Protein AF-A0A1Y3BI69-F1 (afdb_monomer)

InterPro domains:
  IPR039779 RFX-like DNA-binding protein [PTHR12619] (2-116)
  IPR057321 RFX1-4/6/8-like, BCD domain [PF25340] (2-116)

pLDDT: mean 74.81, std 14.53, range [42.44, 93.94]

Radius of gyration: 16.86 Å; Cα contacts (8 Å, |Δi|>4): 48; chains: 1; bounding box: 38×38×43 Å

Solvent-accessible surface area (backbone atoms only — not comparable to full-atom values): 6659 Å² total; per-residue (Å²): 112,74,67,60,56,51,49,53,48,50,53,51,50,51,50,51,50,59,46,51,50,49,53,51,52,51,52,59,43,47,70,31,66,71,55,41,54,48,50,52,59,54,57,73,68,56,62,60,67,61,51,35,54,51,40,30,72,75,69,65,43,62,64,65,55,52,54,50,50,53,54,50,48,55,55,44,65,67,42,97,58,36,55,83,44,44,69,60,52,53,51,51,51,47,56,66,73,28,78,87,49,78,51,68,61,59,50,52,52,55,56,56,56,66,68,74,111

Structure (mmCIF, N/CA/C/O backbone):
data_AF-A0A1Y3BI69-F1
#
_entry.id   AF-A0A1Y3BI69-F1
#
loop_
_atom_site.group_PDB
_atom_site.id
_atom_site.type_symbol
_atom_site.label_atom_id
_atom_site.label_alt_id
_atom_site.label_comp_id
_atom_site.label_asym_id
_atom_site.label_entity_id
_atom_site.label_seq_id
_atom_site.pdbx_PDB_ins_code
_atom_site.Cartn_x
_atom_site.Cartn_y
_atom_site.Cartn_z
_atom_site.occupancy
_atom_site.B_iso_or_equiv
_atom_site.auth_seq_id
_atom_site.auth_comp_id
_atom_site.auth_asym_id
_atom_site.auth_atom_id
_atom_site.pdbx_PDB_model_num
ATOM 1 N N . MET A 1 1 ? 29.389 -0.143 -28.004 1.00 49.75 1 MET A N 1
ATOM 2 C CA . MET A 1 1 ? 28.128 -0.927 -28.059 1.00 49.75 1 MET A CA 1
ATOM 3 C C . MET A 1 1 ? 28.068 -2.084 -27.057 1.00 49.75 1 MET A C 1
ATOM 5 O O . MET A 1 1 ? 27.093 -2.136 -26.324 1.00 49.75 1 MET A O 1
ATOM 9 N N . LYS A 1 2 ? 29.074 -2.971 -26.948 1.00 50.16 2 LYS A N 1
ATOM 10 C CA . LYS A 1 2 ? 29.038 -4.123 -26.010 1.00 50.16 2 LYS A CA 1
ATOM 11 C C . LYS A 1 2 ? 28.906 -3.736 -24.523 1.00 50.16 2 LYS A C 1
ATOM 13 O O . LYS A 1 2 ? 28.178 -4.386 -23.787 1.00 50.16 2 LYS A O 1
ATOM 18 N N . THR A 1 3 ? 29.538 -2.643 -24.097 1.00 61.38 3 THR A N 1
ATOM 19 C CA . THR A 1 3 ? 29.498 -2.153 -22.705 1.00 61.38 3 THR A CA 1
ATOM 20 C C . THR A 1 3 ? 28.13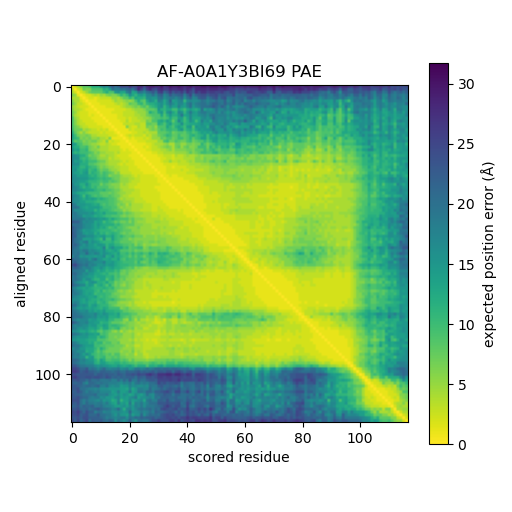9 -1.586 -22.294 1.00 61.38 3 THR A C 1
ATOM 22 O O . THR A 1 3 ? 27.721 -1.791 -21.162 1.00 61.38 3 THR A O 1
ATOM 25 N N . SER A 1 4 ? 27.420 -0.941 -23.220 1.00 59.19 4 SER A N 1
ATOM 26 C CA . SER A 1 4 ? 26.077 -0.404 -22.961 1.00 59.19 4 SER A CA 1
ATOM 27 C C . SER A 1 4 ? 25.032 -1.508 -22.805 1.00 59.19 4 SER A C 1
ATOM 29 O O . SER A 1 4 ? 24.139 -1.395 -21.979 1.00 59.19 4 SER A O 1
ATOM 31 N N . ALA A 1 5 ? 25.142 -2.594 -23.575 1.00 55.75 5 ALA A N 1
ATOM 32 C CA . ALA A 1 5 ? 24.242 -3.737 -23.433 1.00 55.75 5 ALA A CA 1
ATOM 33 C C . ALA A 1 5 ? 24.458 -4.463 -22.093 1.00 55.75 5 ALA A C 1
ATOM 35 O O . ALA A 1 5 ? 23.496 -4.824 -21.419 1.00 55.75 5 ALA A O 1
ATOM 36 N N . VAL A 1 6 ? 25.720 -4.622 -21.674 1.00 65.00 6 VAL A N 1
ATOM 37 C CA . VAL A 1 6 ? 26.078 -5.233 -20.382 1.00 65.00 6 VAL A CA 1
ATOM 38 C C . VAL A 1 6 ? 25.647 -4.356 -19.205 1.00 65.00 6 VAL A C 1
ATOM 40 O O . VAL A 1 6 ? 25.132 -4.883 -18.220 1.00 65.00 6 VAL A O 1
ATOM 43 N N . SER A 1 7 ? 25.794 -3.029 -19.296 1.00 62.25 7 SER A N 1
ATOM 44 C CA . SER A 1 7 ? 25.309 -2.130 -18.245 1.00 62.25 7 SER A CA 1
ATOM 45 C C . SER A 1 7 ? 23.784 -2.158 -18.152 1.00 62.25 7 SER A C 1
ATOM 47 O O . SER A 1 7 ? 23.256 -2.342 -17.057 1.00 62.25 7 SER A O 1
ATOM 49 N N . SER A 1 8 ? 23.065 -2.081 -19.277 1.00 64.38 8 SER A N 1
ATOM 50 C CA . SER A 1 8 ? 21.603 -2.204 -19.301 1.00 64.38 8 SER A CA 1
ATOM 51 C C . SER A 1 8 ? 21.120 -3.539 -18.727 1.00 64.38 8 SER A C 1
ATOM 53 O O . SER A 1 8 ? 20.171 -3.552 -17.945 1.00 64.38 8 SER A O 1
ATOM 55 N N . LEU A 1 9 ? 21.791 -4.651 -19.044 1.00 58.56 9 LEU A N 1
ATOM 56 C CA . LEU A 1 9 ? 21.476 -5.966 -18.481 1.00 58.56 9 LEU A CA 1
ATOM 57 C C . LEU A 1 9 ? 21.748 -6.028 -16.970 1.00 58.56 9 LEU A C 1
ATOM 59 O O . LEU A 1 9 ? 20.911 -6.517 -16.222 1.00 58.56 9 LEU A O 1
ATOM 63 N N . SER A 1 10 ? 22.877 -5.494 -16.501 1.00 65.81 10 SER A N 1
ATOM 64 C CA . SER A 1 10 ? 23.214 -5.432 -15.071 1.00 65.81 10 SER A CA 1
ATOM 65 C C . SER A 1 10 ? 22.212 -4.586 -14.280 1.00 65.81 10 SER A C 1
ATOM 67 O O . SER A 1 10 ? 21.751 -4.996 -13.214 1.00 65.81 10 SER A O 1
ATOM 69 N N . HIS A 1 11 ? 21.800 -3.440 -14.830 1.00 67.88 11 HIS A N 1
ATOM 70 C CA . HIS A 1 11 ? 20.739 -2.619 -14.251 1.00 67.88 11 HIS A CA 1
ATOM 71 C C . HIS A 1 11 ? 19.409 -3.367 -14.196 1.00 67.88 11 HIS A C 1
ATOM 73 O O . HIS A 1 11 ? 18.723 -3.309 -13.177 1.00 67.88 11 HIS A O 1
ATOM 79 N N . MET A 1 12 ? 19.063 -4.095 -15.258 1.00 60.78 12 MET A N 1
ATOM 80 C CA . MET A 1 12 ? 17.852 -4.907 -15.309 1.00 60.78 12 MET A CA 1
ATOM 81 C C . MET A 1 12 ? 17.878 -6.020 -14.257 1.00 60.78 12 MET A C 1
ATOM 83 O O . MET A 1 12 ? 16.927 -6.147 -13.493 1.00 60.78 12 MET A O 1
ATOM 87 N N . LEU A 1 13 ? 18.977 -6.772 -14.159 1.00 64.19 13 LEU A N 1
ATOM 88 C CA . LEU A 1 13 ? 19.155 -7.841 -13.174 1.00 64.19 13 LEU A CA 1
ATOM 89 C C . LEU A 1 13 ? 19.119 -7.304 -11.745 1.00 64.19 13 LEU A C 1
ATOM 91 O O . LEU A 1 13 ? 18.376 -7.827 -10.925 1.00 64.19 13 LEU A O 1
ATOM 95 N N . ARG A 1 14 ? 19.849 -6.221 -11.450 1.00 72.19 14 ARG A N 1
ATOM 96 C CA . ARG A 1 14 ? 19.828 -5.589 -10.124 1.00 72.19 14 ARG A CA 1
ATOM 97 C C . ARG A 1 14 ? 18.428 -5.122 -9.761 1.00 72.19 14 ARG A C 1
ATOM 99 O O . ARG A 1 14 ? 17.986 -5.354 -8.640 1.00 72.19 14 ARG A O 1
ATOM 106 N N . ARG A 1 15 ? 17.727 -4.512 -10.721 1.00 69.62 15 ARG A N 1
ATOM 107 C CA . ARG A 1 15 ? 16.336 -4.111 -10.555 1.00 69.62 15 ARG A CA 1
ATOM 108 C C . ARG A 1 15 ? 15.487 -5.332 -10.214 1.00 69.62 15 ARG A C 1
ATOM 110 O O . ARG A 1 15 ? 14.871 -5.282 -9.164 1.00 69.62 15 ARG A O 1
ATOM 117 N N . TYR A 1 16 ? 15.529 -6.420 -10.991 1.00 65.31 16 TYR A N 1
ATOM 118 C CA . TYR A 1 16 ? 14.817 -7.679 -10.698 1.00 65.31 16 TYR A CA 1
ATOM 119 C C . TYR A 1 16 ? 15.179 -8.296 -9.339 1.00 65.31 16 TYR A C 1
ATOM 121 O O . TYR A 1 16 ? 14.295 -8.764 -8.632 1.00 65.31 16 TYR A O 1
ATOM 129 N N . THR A 1 17 ? 16.447 -8.275 -8.932 1.00 72.75 17 THR A N 1
ATOM 130 C CA . THR A 1 17 ? 16.874 -8.798 -7.628 1.00 72.75 17 THR A CA 1
ATOM 131 C C . THR A 1 17 ? 16.303 -7.974 -6.474 1.00 72.75 17 THR A C 1
ATOM 133 O O . THR A 1 17 ? 15.686 -8.545 -5.579 1.00 72.75 17 THR A O 1
ATOM 136 N N . SER A 1 18 ? 16.445 -6.641 -6.497 1.00 74.62 18 SER A N 1
ATOM 137 C CA . SER A 1 18 ? 15.864 -5.747 -5.475 1.00 74.62 18 SER A CA 1
ATOM 138 C C . SER A 1 18 ? 14.361 -5.957 -5.329 1.00 74.62 18 SER A C 1
ATOM 140 O O . SER A 1 18 ? 13.797 -5.961 -4.241 1.00 74.62 18 SER A O 1
ATOM 142 N N . LEU A 1 19 ? 13.737 -6.171 -6.468 1.00 71.25 19 LEU A N 1
ATOM 143 C CA . LEU A 1 19 ? 12.334 -6.422 -6.636 1.00 71.25 19 LEU A CA 1
ATOM 144 C C . LEU A 1 19 ? 11.897 -7.784 -6.047 1.00 71.25 19 LEU A C 1
ATOM 146 O O . LEU A 1 19 ? 10.988 -7.836 -5.220 1.00 71.25 19 LEU A O 1
ATOM 150 N N . ASN A 1 20 ? 12.605 -8.870 -6.345 1.00 73.62 20 ASN A N 1
ATOM 151 C CA . 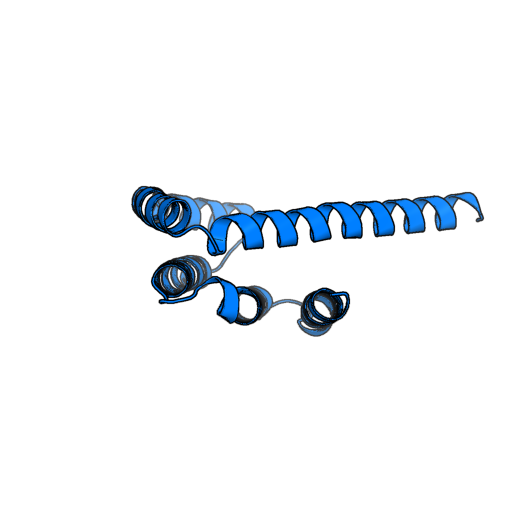ASN A 1 20 ? 12.352 -10.173 -5.722 1.00 73.62 20 ASN A CA 1
ATOM 152 C C . ASN A 1 20 ? 12.549 -10.143 -4.201 1.00 73.62 20 ASN A C 1
ATOM 154 O O . ASN A 1 20 ? 11.781 -10.763 -3.461 1.00 73.62 20 ASN A O 1
ATOM 158 N N . HIS A 1 21 ? 13.541 -9.392 -3.715 1.00 77.62 21 HIS A N 1
ATOM 159 C CA . HIS A 1 21 ? 13.713 -9.177 -2.280 1.00 77.62 21 HIS A CA 1
ATOM 160 C C . HIS A 1 21 ? 12.533 -8.425 -1.670 1.00 77.62 21 HIS A C 1
ATOM 162 O O . HIS A 1 21 ? 12.066 -8.827 -0.608 1.00 77.62 21 HIS A O 1
ATOM 168 N N . LEU A 1 22 ? 12.012 -7.399 -2.350 1.00 76.25 22 LEU A N 1
ATOM 169 C CA . LEU A 1 22 ? 10.817 -6.685 -1.907 1.00 76.25 22 LEU A CA 1
ATOM 170 C C . LEU A 1 22 ? 9.612 -7.628 -1.804 1.00 76.25 22 LEU A C 1
ATOM 172 O O . LEU A 1 22 ? 8.958 -7.653 -0.766 1.00 76.25 22 LEU A O 1
ATOM 176 N N . SER A 1 23 ? 9.368 -8.449 -2.831 1.00 73.81 23 SER A N 1
ATOM 177 C CA . SER A 1 23 ? 8.303 -9.462 -2.801 1.00 73.81 23 SER A CA 1
ATOM 178 C C . SER A 1 23 ? 8.478 -10.419 -1.623 1.00 73.81 23 SER A C 1
ATOM 180 O O . SER A 1 23 ? 7.550 -10.646 -0.854 1.00 73.81 23 SER A O 1
ATOM 182 N N . THR A 1 24 ? 9.692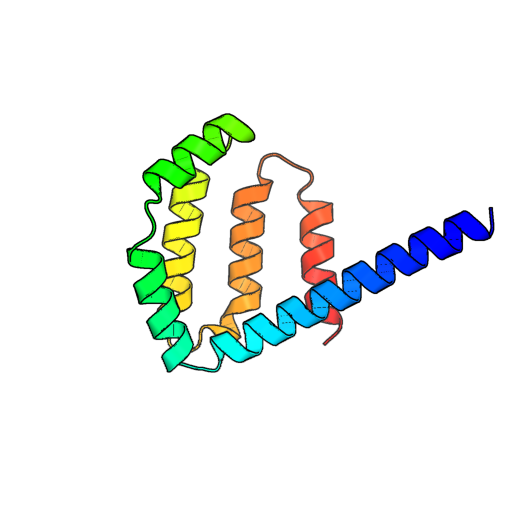 -10.936 -1.424 1.00 78.12 24 THR A N 1
ATOM 183 C CA . THR A 1 24 ? 9.991 -11.898 -0.352 1.00 78.12 24 THR A CA 1
ATOM 184 C C . THR A 1 24 ? 9.813 -11.279 1.033 1.00 78.12 24 THR A C 1
ATOM 186 O O . THR A 1 24 ? 9.227 -11.910 1.911 1.00 78.12 24 THR A O 1
ATOM 189 N N . ALA A 1 25 ? 10.274 -10.043 1.226 1.00 81.81 25 ALA A N 1
ATOM 190 C CA . ALA A 1 25 ? 10.110 -9.308 2.474 1.00 81.81 25 ALA A CA 1
ATOM 191 C C . ALA A 1 25 ? 8.629 -9.030 2.763 1.00 81.81 25 ALA A C 1
ATOM 193 O O . ALA A 1 25 ? 8.160 -9.336 3.857 1.00 81.81 25 ALA A O 1
ATOM 194 N N . ALA A 1 26 ? 7.875 -8.548 1.770 1.00 81.12 26 ALA A N 1
ATOM 195 C CA . ALA A 1 26 ? 6.434 -8.346 1.894 1.00 81.12 26 ALA A CA 1
ATOM 196 C C . ALA A 1 26 ? 5.723 -9.661 2.246 1.00 81.12 26 ALA A C 1
ATOM 198 O O . ALA A 1 26 ? 4.962 -9.719 3.206 1.00 81.12 26 ALA A O 1
ATOM 199 N N . CYS A 1 27 ? 6.044 -10.756 1.551 1.00 83.75 27 CYS A N 1
ATOM 200 C CA . CYS A 1 27 ? 5.493 -12.080 1.838 1.00 83.75 27 CYS A CA 1
ATOM 201 C C . CYS A 1 27 ? 5.792 -12.547 3.272 1.00 83.75 27 CYS A C 1
ATOM 203 O O . CYS A 1 27 ? 4.916 -13.114 3.922 1.00 83.75 27 CYS A O 1
ATOM 205 N N . ALA A 1 28 ? 7.018 -12.345 3.761 1.00 86.25 28 ALA A N 1
ATOM 206 C CA . ALA A 1 28 ? 7.413 -12.748 5.110 1.00 86.25 28 ALA A CA 1
AT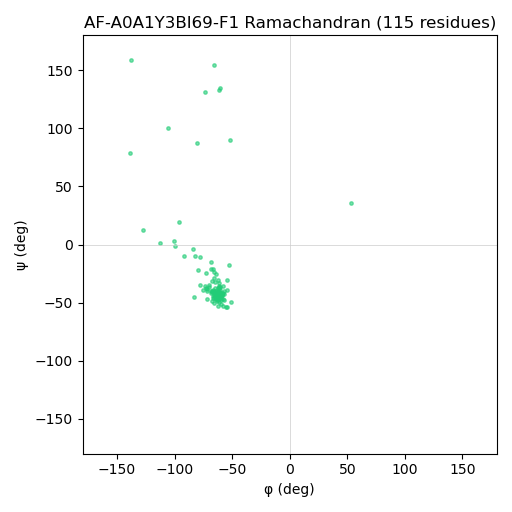OM 207 C C . ALA A 1 28 ? 6.631 -11.983 6.187 1.00 86.25 28 ALA A C 1
ATOM 209 O O . ALA A 1 28 ? 6.200 -12.580 7.172 1.00 86.25 28 ALA A O 1
ATOM 210 N N . VAL A 1 29 ? 6.407 -10.687 5.965 1.00 89.31 29 VAL A N 1
ATOM 211 C CA . VAL A 1 29 ? 5.656 -9.822 6.879 1.00 89.31 29 VAL A CA 1
ATOM 212 C C . VAL A 1 29 ? 4.164 -10.148 6.856 1.00 89.31 29 VAL A C 1
ATOM 214 O O . VAL A 1 29 ? 3.564 -10.348 7.907 1.00 89.31 29 VAL A O 1
ATOM 217 N N . LEU A 1 30 ? 3.566 -10.287 5.670 1.00 89.06 30 LEU A N 1
ATOM 218 C CA . LEU A 1 30 ? 2.126 -10.528 5.513 1.00 89.06 30 LEU A CA 1
ATOM 219 C C . LEU A 1 30 ? 1.675 -11.911 5.999 1.00 89.06 30 LEU A C 1
ATOM 221 O O . LEU A 1 30 ? 0.503 -12.101 6.307 1.00 89.06 30 LEU A O 1
ATOM 225 N N . LYS A 1 31 ? 2.597 -12.875 6.097 1.00 87.31 31 LYS A N 1
ATOM 226 C CA . LYS A 1 31 ? 2.346 -14.180 6.731 1.00 87.31 31 LYS A CA 1
ATOM 227 C C . LYS A 1 31 ? 2.476 -14.147 8.256 1.00 87.31 31 LYS A C 1
ATOM 229 O O . LYS A 1 31 ? 2.132 -15.129 8.910 1.00 87.31 31 LYS A O 1
ATOM 234 N N . ASN A 1 32 ? 2.983 -13.057 8.832 1.00 91.81 32 ASN A N 1
ATOM 235 C CA . ASN A 1 32 ? 3.180 -12.908 10.267 1.00 91.81 32 ASN A CA 1
ATOM 236 C C . ASN A 1 32 ? 2.127 -11.965 10.865 1.00 91.81 32 ASN A C 1
ATOM 238 O O . ASN A 1 32 ? 2.265 -10.744 10.835 1.00 91.81 32 ASN A O 1
ATOM 242 N N . GLN A 1 33 ? 1.096 -12.543 11.482 1.00 88.31 33 GLN A N 1
ATOM 243 C CA . GLN A 1 33 ? -0.031 -11.789 12.035 1.00 88.31 33 GLN A CA 1
ATOM 244 C C . GLN A 1 33 ? 0.380 -10.745 13.089 1.00 88.31 33 GLN A C 1
ATOM 246 O O . GLN A 1 33 ? -0.194 -9.659 13.122 1.00 88.31 33 GLN A O 1
ATOM 251 N N . GLN A 1 34 ? 1.392 -11.020 13.924 1.00 92.62 34 GLN A N 1
ATOM 252 C CA . GLN A 1 34 ? 1.881 -10.033 14.897 1.00 92.62 34 GLN A CA 1
ATOM 253 C C . GLN A 1 34 ? 2.506 -8.818 14.205 1.00 92.62 34 GLN A C 1
ATOM 255 O O . GLN A 1 34 ? 2.272 -7.686 14.624 1.00 92.62 34 GLN A O 1
ATOM 260 N N . GLN A 1 35 ? 3.271 -9.041 13.133 1.00 93.06 35 GLN A N 1
ATOM 261 C CA . GLN A 1 35 ? 3.859 -7.948 12.358 1.00 93.06 35 GLN A CA 1
ATOM 262 C C . GLN A 1 35 ? 2.785 -7.152 11.613 1.00 93.06 35 GLN A C 1
ATOM 264 O O . GLN A 1 35 ? 2.842 -5.927 11.625 1.00 93.06 35 GLN A O 1
ATOM 269 N N . VAL A 1 36 ? 1.770 -7.812 11.048 1.00 91.25 36 VAL A N 1
ATOM 270 C CA . VAL A 1 36 ? 0.632 -7.133 10.403 1.00 91.25 36 VAL A CA 1
ATOM 271 C C . VAL A 1 36 ? -0.128 -6.249 11.397 1.00 91.25 36 VAL A C 1
ATOM 273 O O . VAL A 1 36 ? -0.391 -5.085 11.106 1.00 91.25 36 VAL A O 1
ATOM 276 N N . LEU A 1 37 ? -0.425 -6.747 12.601 1.00 91.19 37 LEU A N 1
ATOM 277 C CA . LEU A 1 37 ? -1.081 -5.944 13.642 1.00 91.19 37 LEU A CA 1
ATOM 278 C C . LEU A 1 37 ? -0.230 -4.737 14.058 1.00 91.19 37 LEU A C 1
ATOM 280 O O . LEU A 1 37 ? -0.755 -3.638 14.241 1.00 91.19 37 LEU A O 1
ATOM 284 N N . GLN A 1 38 ? 1.087 -4.921 14.168 1.00 93.50 38 GLN A N 1
ATOM 285 C CA . GLN A 1 38 ? 2.008 -3.820 14.435 1.00 93.50 38 GLN A CA 1
ATOM 286 C C . GLN A 1 38 ? 1.991 -2.786 13.299 1.00 93.50 38 GLN A C 1
ATOM 288 O O . GLN A 1 38 ? 1.899 -1.592 13.575 1.00 93.50 38 GLN A O 1
ATOM 293 N N . MET A 1 39 ? 1.984 -3.228 12.038 1.00 92.94 39 MET A N 1
ATOM 294 C CA . MET A 1 39 ? 1.866 -2.336 10.882 1.00 92.94 39 MET A CA 1
ATOM 295 C C . MET A 1 39 ? 0.577 -1.518 10.912 1.00 92.94 39 MET A C 1
ATOM 297 O O . MET A 1 39 ? 0.630 -0.323 10.649 1.00 92.94 39 MET A O 1
ATOM 301 N N . ILE A 1 40 ? -0.565 -2.119 11.264 1.00 90.88 40 ILE A N 1
ATOM 302 C CA . ILE A 1 40 ? -1.840 -1.393 11.400 1.00 90.88 40 ILE A CA 1
ATOM 303 C C . ILE A 1 40 ? -1.727 -0.310 12.479 1.00 90.88 40 ILE A C 1
ATOM 305 O O . ILE A 1 40 ? -2.134 0.833 12.265 1.00 90.88 40 ILE A O 1
ATOM 309 N N . ASN A 1 41 ? -1.145 -0.647 13.632 1.00 93.19 41 ASN A N 1
ATOM 310 C CA . ASN A 1 41 ? -0.951 0.309 14.721 1.00 93.19 41 ASN A CA 1
A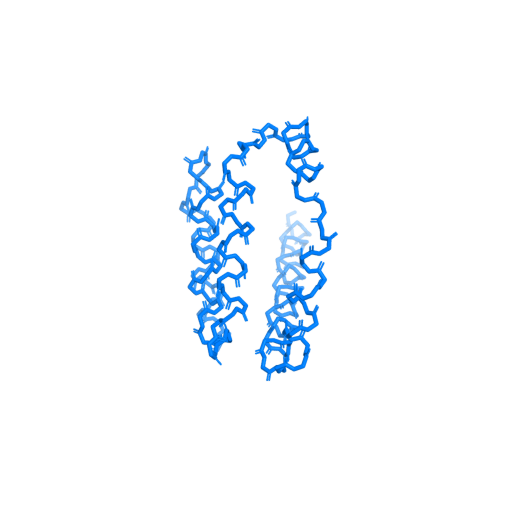TOM 311 C C . ASN A 1 41 ? -0.034 1.465 14.324 1.00 93.19 41 ASN A C 1
ATOM 313 O O . ASN A 1 41 ? -0.290 2.604 14.708 1.00 93.19 41 ASN A O 1
ATOM 317 N N . ASP A 1 42 ? 1.028 1.185 13.576 1.00 93.38 42 ASP A N 1
ATOM 318 C CA . ASP A 1 42 ? 1.954 2.212 13.113 1.00 93.38 42 ASP A CA 1
ATOM 319 C C . ASP A 1 42 ? 1.335 3.069 12.008 1.00 93.38 42 ASP A C 1
ATOM 321 O O . ASP A 1 42 ? 1.476 4.289 12.041 1.00 93.38 42 ASP A O 1
ATOM 325 N N . LEU A 1 43 ? 0.544 2.469 11.117 1.00 91.19 43 LEU A N 1
ATOM 326 C CA . LEU A 1 43 ? -0.211 3.174 10.083 1.00 91.19 43 LEU A CA 1
ATOM 327 C C . LEU A 1 43 ? -1.219 4.164 10.682 1.00 91.19 43 LEU A C 1
ATOM 329 O O . LEU A 1 43 ? -1.353 5.278 10.191 1.00 91.19 43 LEU A O 1
ATOM 333 N N . ASN A 1 44 ? -1.881 3.800 11.782 1.00 91.88 44 ASN A N 1
ATOM 334 C CA . ASN A 1 44 ? -2.815 4.687 12.484 1.00 91.88 44 ASN A CA 1
ATOM 335 C C . ASN A 1 44 ? -2.143 5.890 13.171 1.00 91.88 44 ASN A C 1
ATOM 337 O O . ASN A 1 44 ? -2.840 6.825 13.556 1.00 91.88 44 ASN A O 1
ATOM 341 N N . LYS A 1 45 ? -0.814 5.880 13.341 1.00 93.94 45 LYS A N 1
ATOM 342 C CA . LYS A 1 45 ? -0.049 7.008 13.905 1.00 93.94 45 LYS A CA 1
ATOM 343 C C . LYS A 1 45 ? 0.470 7.969 12.837 1.00 93.94 45 LYS A C 1
ATOM 345 O O . LYS A 1 45 ? 1.015 9.013 13.187 1.00 93.94 45 LYS A O 1
ATOM 350 N N . VAL A 1 46 ? 0.371 7.606 11.559 1.00 91.00 46 VAL A N 1
ATOM 351 C CA . VAL A 1 46 ? 0.845 8.445 10.457 1.00 91.00 46 VAL A CA 1
ATOM 352 C C . VAL A 1 46 ? -0.107 9.624 10.267 1.00 91.00 46 VAL A C 1
ATOM 354 O O . VAL A 1 46 ? -1.320 9.448 10.172 1.00 91.00 46 VAL A O 1
ATOM 357 N N . ASP A 1 47 ? 0.453 10.829 10.174 1.00 90.31 47 ASP A N 1
ATOM 358 C CA . ASP A 1 47 ? -0.287 12.032 9.791 1.00 90.31 47 ASP A CA 1
ATOM 359 C C . ASP A 1 47 ? -0.440 12.085 8.264 1.00 90.31 47 ASP A C 1
ATOM 361 O O . ASP A 1 47 ? 0.387 12.657 7.546 1.00 90.31 47 ASP A O 1
ATOM 365 N N . PHE A 1 48 ? -1.496 11.445 7.760 1.00 87.06 48 PHE A N 1
ATOM 366 C CA . PHE A 1 48 ? -1.777 11.388 6.326 1.00 87.06 48 PHE A CA 1
ATOM 367 C C . PHE A 1 48 ? -2.143 12.739 5.714 1.00 87.06 48 PHE A C 1
ATOM 369 O O . PHE A 1 48 ? -1.932 12.928 4.518 1.00 87.06 48 PHE A O 1
ATOM 376 N N . LYS A 1 49 ? -2.591 13.707 6.522 1.00 87.00 49 LYS A N 1
ATOM 377 C CA . LYS A 1 49 ? -2.839 15.069 6.047 1.00 87.00 49 LYS A CA 1
ATOM 378 C C . LYS A 1 49 ? -1.528 15.746 5.651 1.00 87.00 49 LYS A C 1
ATOM 380 O O . LYS A 1 49 ? -1.414 16.292 4.560 1.00 87.00 49 LYS A O 1
ATOM 385 N N . ASN A 1 50 ? -0.502 15.637 6.491 1.00 84.25 50 ASN A N 1
ATOM 386 C CA . ASN A 1 50 ? 0.826 16.155 6.159 1.00 84.25 50 ASN A CA 1
ATOM 387 C C . ASN A 1 50 ? 1.459 15.407 4.966 1.00 84.25 50 ASN A C 1
ATOM 389 O O . ASN A 1 50 ? 2.097 16.020 4.112 1.00 84.25 50 ASN A O 1
ATOM 393 N N . VAL A 1 51 ? 1.263 14.084 4.865 1.00 78.56 51 VAL A N 1
ATOM 394 C CA . VAL A 1 51 ? 1.720 13.296 3.700 1.00 78.56 51 VAL A CA 1
ATOM 395 C C . VAL A 1 51 ? 1.057 13.783 2.410 1.00 78.56 51 VAL A C 1
ATOM 397 O O . VAL A 1 51 ? 1.738 13.958 1.401 1.00 78.56 51 VAL A O 1
ATOM 400 N N . GLN A 1 52 ? -0.251 14.033 2.445 1.00 78.50 52 GLN A N 1
ATOM 401 C CA . GLN A 1 52 ? -1.017 14.578 1.328 1.00 78.50 52 GLN A CA 1
ATOM 402 C C . GLN A 1 52 ? -0.511 15.970 0.922 1.00 78.50 52 GLN A C 1
ATOM 404 O O . GLN A 1 52 ? -0.224 16.187 -0.255 1.00 78.50 52 GLN A O 1
ATOM 409 N N . GLU A 1 53 ? -0.345 16.891 1.875 1.00 78.31 53 GLU A N 1
ATOM 410 C CA . GLU A 1 53 ? 0.166 18.245 1.612 1.00 78.31 53 GLU A CA 1
ATOM 411 C C . GLU A 1 53 ? 1.551 18.202 0.939 1.00 78.31 53 GLU A C 1
ATOM 413 O O . GLU A 1 53 ? 1.795 18.894 -0.054 1.00 78.31 53 GLU A O 1
ATOM 418 N N . GLN A 1 54 ? 2.445 17.325 1.410 1.00 69.44 54 GLN A N 1
ATOM 419 C CA . GLN A 1 54 ? 3.766 17.135 0.807 1.00 69.44 54 GLN A CA 1
ATOM 420 C C . GLN A 1 54 ? 3.694 16.500 -0.586 1.00 69.44 54 GLN A C 1
ATOM 422 O O . GLN A 1 54 ? 4.407 16.934 -1.491 1.00 69.44 54 GLN A O 1
ATOM 427 N N . ALA A 1 55 ? 2.840 15.495 -0.789 1.00 66.44 55 ALA A N 1
ATOM 428 C CA . ALA A 1 55 ? 2.670 14.846 -2.088 1.00 66.44 55 ALA A CA 1
ATOM 429 C C . ALA A 1 55 ? 2.102 15.819 -3.137 1.00 66.44 55 ALA A C 1
ATOM 431 O O . ALA A 1 55 ? 2.594 15.878 -4.266 1.00 66.44 55 ALA A O 1
ATOM 432 N N . SER A 1 56 ? 1.126 16.643 -2.753 1.00 70.38 56 SER A N 1
ATOM 433 C CA . SER A 1 56 ? 0.593 17.715 -3.598 1.00 70.38 56 SER A CA 1
ATOM 434 C C . SER A 1 56 ? 1.683 18.732 -3.959 1.00 70.38 56 SER A C 1
ATOM 436 O O . SER A 1 56 ? 1.875 19.056 -5.132 1.00 70.38 56 SER A O 1
ATOM 438 N N . TRP A 1 57 ? 2.496 19.162 -2.987 1.00 64.81 57 TRP A N 1
ATOM 439 C CA . TRP A 1 57 ? 3.567 20.131 -3.239 1.00 64.81 57 TRP A CA 1
ATOM 440 C C . TRP A 1 57 ? 4.697 19.592 -4.134 1.00 64.81 57 TRP A C 1
ATOM 442 O O . TRP A 1 57 ? 5.210 20.319 -4.985 1.00 64.81 57 TRP A O 1
ATOM 452 N N . VAL A 1 58 ? 5.090 18.326 -3.965 1.00 58.75 58 VAL A N 1
ATOM 453 C CA . VAL A 1 58 ? 6.238 17.734 -4.675 1.00 58.75 58 VAL A CA 1
ATOM 454 C C . VAL A 1 58 ? 5.875 17.250 -6.076 1.00 58.75 58 VAL A C 1
ATOM 456 O O . VAL A 1 58 ? 6.639 17.475 -7.016 1.00 58.75 58 VAL A O 1
ATOM 459 N N . CYS A 1 59 ? 4.751 16.549 -6.227 1.00 67.25 59 CYS A N 1
ATOM 460 C CA . CYS A 1 59 ? 4.389 15.894 -7.486 1.00 67.25 59 CYS A CA 1
ATOM 461 C C . CYS A 1 59 ? 2.990 16.244 -7.995 1.00 67.25 59 CYS A C 1
ATOM 463 O O . CYS A 1 59 ? 2.530 15.592 -8.930 1.00 67.25 59 CYS A O 1
ATOM 465 N N . GLN A 1 60 ? 2.337 17.267 -7.426 1.00 66.50 60 GLN A N 1
ATOM 466 C CA . GLN A 1 60 ? 0.957 17.636 -7.767 1.00 66.50 60 GLN A CA 1
ATOM 467 C C . GLN A 1 60 ? 0.017 16.433 -7.638 1.00 66.50 60 GLN A C 1
ATOM 469 O O . GLN A 1 60 ? -0.889 16.246 -8.449 1.00 66.50 60 GLN A O 1
ATOM 474 N N . CYS A 1 61 ? 0.284 15.576 -6.644 1.00 65.88 61 CYS A N 1
ATOM 475 C CA . CYS A 1 61 ? -0.564 14.431 -6.370 1.00 65.88 61 CYS A CA 1
ATOM 476 C C . CYS A 1 61 ? -1.961 14.915 -5.994 1.00 65.88 61 CYS A C 1
ATOM 478 O O . CYS A 1 61 ? -2.102 15.797 -5.146 1.00 65.88 61 CYS A O 1
ATOM 480 N N . ASP A 1 62 ? -2.970 14.296 -6.600 1.00 76.44 62 ASP A N 1
ATOM 481 C CA . ASP A 1 62 ? -4.357 14.491 -6.205 1.00 76.44 62 ASP A CA 1
ATOM 482 C C . ASP A 1 62 ? -4.540 14.057 -4.742 1.00 76.44 62 ASP A C 1
ATOM 484 O O . ASP A 1 62 ? -4.037 13.007 -4.318 1.00 76.44 62 ASP A O 1
ATOM 488 N N . GLU A 1 63 ? -5.242 14.887 -3.977 1.00 75.69 63 GLU A N 1
ATOM 489 C CA . GLU A 1 63 ? -5.527 14.666 -2.562 1.00 75.69 63 GLU A CA 1
ATOM 490 C C . GLU A 1 63 ? -6.346 13.386 -2.359 1.00 75.69 63 GLU A C 1
ATOM 492 O O . GLU A 1 63 ? -6.089 12.618 -1.425 1.00 75.69 63 GLU A O 1
ATOM 497 N N . ASP A 1 64 ? -7.257 13.095 -3.292 1.00 82.81 64 ASP A N 1
ATOM 498 C CA . ASP A 1 64 ? -8.126 11.924 -3.234 1.00 82.81 64 ASP A CA 1
ATOM 499 C C . ASP A 1 64 ? -7.337 10.618 -3.393 1.00 82.81 64 ASP A C 1
ATOM 501 O O . ASP A 1 64 ? -7.695 9.603 -2.790 1.00 82.81 64 ASP A O 1
ATOM 505 N N . ILE A 1 65 ? -6.232 10.625 -4.150 1.00 81.19 65 ILE A N 1
ATOM 506 C CA . ILE A 1 65 ? -5.405 9.427 -4.372 1.00 81.19 65 ILE A CA 1
ATOM 507 C C . ILE A 1 65 ? -4.732 8.989 -3.069 1.00 81.19 65 ILE A C 1
ATOM 509 O O . ILE A 1 65 ? -4.732 7.800 -2.747 1.00 81.19 65 ILE A O 1
ATOM 513 N N . VAL A 1 66 ? -4.181 9.928 -2.294 1.00 83.00 66 VAL A N 1
ATOM 514 C CA . VAL A 1 66 ? -3.498 9.606 -1.028 1.00 83.00 66 VAL A CA 1
ATOM 515 C C . VAL A 1 66 ? -4.485 9.001 -0.030 1.00 83.00 66 VAL A C 1
ATOM 517 O O . VAL A 1 66 ? -4.199 7.956 0.560 1.00 83.00 66 VAL A O 1
ATOM 520 N N . HIS A 1 67 ? -5.674 9.596 0.092 1.00 86.12 67 HIS A N 1
ATOM 521 C CA . HIS A 1 67 ? -6.730 9.098 0.970 1.00 86.12 67 HIS A CA 1
ATOM 522 C C . HIS A 1 67 ? -7.270 7.725 0.522 1.00 86.12 67 HIS A C 1
ATOM 524 O O . HIS A 1 67 ? -7.497 6.835 1.347 1.00 86.12 67 HIS A O 1
ATOM 530 N N . GLN A 1 68 ? -7.441 7.503 -0.787 1.00 86.62 68 GLN A N 1
ATOM 531 C CA . GLN A 1 68 ? -7.861 6.205 -1.329 1.00 86.62 68 GLN A CA 1
ATOM 532 C C . GLN A 1 68 ? -6.823 5.109 -1.068 1.00 86.62 68 GLN A C 1
ATOM 534 O O . GLN A 1 68 ? -7.188 4.011 -0.637 1.00 86.62 68 GLN A O 1
ATOM 539 N N . ILE A 1 69 ? -5.533 5.401 -1.265 1.00 86.94 69 ILE A N 1
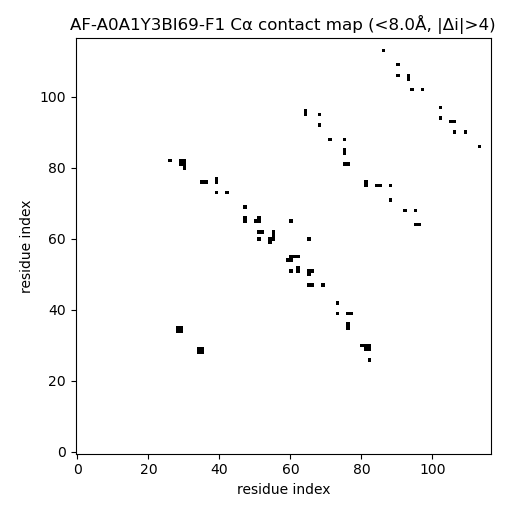ATOM 540 C CA . ILE A 1 69 ? -4.452 4.447 -0.993 1.00 86.94 69 ILE A CA 1
ATOM 541 C C . ILE A 1 69 ? -4.404 4.114 0.499 1.00 86.94 69 ILE A C 1
ATOM 543 O O . ILE A 1 69 ? -4.372 2.932 0.839 1.00 86.94 69 ILE A O 1
ATOM 547 N N . GLU A 1 70 ? -4.470 5.110 1.386 1.00 88.19 70 GLU A N 1
ATOM 548 C CA . GLU A 1 70 ? -4.521 4.891 2.836 1.00 88.19 70 GLU A CA 1
ATOM 549 C C . GLU A 1 70 ? -5.685 3.969 3.226 1.00 88.19 70 GLU A C 1
ATOM 551 O O . GLU A 1 70 ? -5.484 2.947 3.891 1.00 88.19 70 GLU A O 1
ATOM 556 N N . SER A 1 71 ? -6.900 4.321 2.798 1.00 90.62 71 SER A N 1
ATOM 557 C CA . SER A 1 71 ? -8.117 3.571 3.112 1.00 90.62 71 SER A CA 1
ATOM 558 C C . SER A 1 71 ? -8.031 2.130 2.600 1.00 90.62 71 SER A C 1
ATOM 560 O O . SER A 1 71 ? -8.279 1.178 3.348 1.00 90.62 71 SER A O 1
ATOM 562 N N . SER A 1 72 ? -7.581 1.951 1.352 1.00 91.31 72 SER A N 1
ATOM 563 C CA . SER A 1 72 ? -7.396 0.625 0.758 1.00 91.31 72 SER A CA 1
ATOM 564 C C . SER A 1 72 ? -6.347 -0.200 1.505 1.00 91.31 72 SER A C 1
ATOM 566 O O . SER A 1 72 ? -6.537 -1.399 1.698 1.00 91.31 72 SER A O 1
ATOM 568 N N . PHE A 1 73 ? -5.265 0.427 1.978 1.00 90.75 73 PHE A N 1
ATOM 569 C CA . PHE A 1 73 ? -4.191 -0.270 2.673 1.00 90.75 73 PHE A CA 1
ATOM 570 C C . PHE A 1 73 ? -4.626 -0.730 4.067 1.00 90.75 73 PHE A C 1
ATOM 572 O O . PHE A 1 73 ? -4.348 -1.864 4.459 1.00 90.75 73 PHE A O 1
ATOM 579 N N . LYS A 1 74 ? -5.386 0.102 4.791 1.00 91.19 74 LYS A N 1
ATOM 580 C CA . LYS A 1 74 ? -6.016 -0.284 6.064 1.00 91.19 74 LYS A CA 1
ATOM 581 C C . LYS A 1 74 ? -6.969 -1.465 5.883 1.00 91.19 74 LYS A C 1
ATOM 583 O O . LYS A 1 74 ? -6.916 -2.414 6.669 1.00 91.19 74 LYS A O 1
ATOM 588 N N . ALA A 1 75 ? -7.805 -1.432 4.845 1.00 91.19 75 ALA A N 1
ATOM 589 C CA . ALA A 1 75 ? -8.720 -2.527 4.529 1.00 91.19 75 ALA A CA 1
ATOM 590 C C . ALA A 1 75 ? -7.965 -3.815 4.165 1.00 91.19 75 ALA A C 1
ATOM 592 O O . ALA A 1 75 ? -8.308 -4.886 4.659 1.00 91.19 75 ALA A O 1
ATOM 593 N N . PHE A 1 76 ? -6.905 -3.700 3.364 1.00 92.31 76 PHE A N 1
ATOM 594 C CA . PHE A 1 76 ? -6.039 -4.810 2.978 1.00 92.31 76 PHE A CA 1
ATOM 595 C C . PHE A 1 76 ? -5.376 -5.484 4.185 1.00 92.31 76 PHE A C 1
ATOM 597 O O . PHE A 1 76 ? -5.477 -6.698 4.335 1.00 92.31 76 PHE A O 1
ATOM 604 N N . LEU A 1 77 ? -4.736 -4.714 5.072 1.00 89.69 77 LEU A N 1
ATOM 605 C CA . LEU A 1 77 ? -4.072 -5.267 6.260 1.00 89.69 77 LEU A CA 1
ATOM 606 C C . LEU A 1 77 ? -5.059 -5.891 7.259 1.00 89.69 77 LEU A C 1
ATOM 608 O O . LEU A 1 77 ? -4.662 -6.748 8.044 1.00 89.69 77 LEU A O 1
ATOM 612 N N . SER A 1 78 ? -6.326 -5.468 7.226 1.00 88.81 78 SER A N 1
ATOM 613 C CA . SER A 1 78 ? -7.390 -5.994 8.090 1.00 88.81 78 SER A CA 1
ATOM 614 C C . SER A 1 78 ? -8.040 -7.278 7.556 1.00 88.81 78 SER A C 1
ATOM 616 O O . SER A 1 78 ? -8.909 -7.837 8.226 1.00 88.81 78 SER A O 1
ATOM 618 N N . ASP A 1 79 ? -7.661 -7.744 6.362 1.00 87.75 79 ASP A N 1
ATOM 619 C CA . ASP A 1 79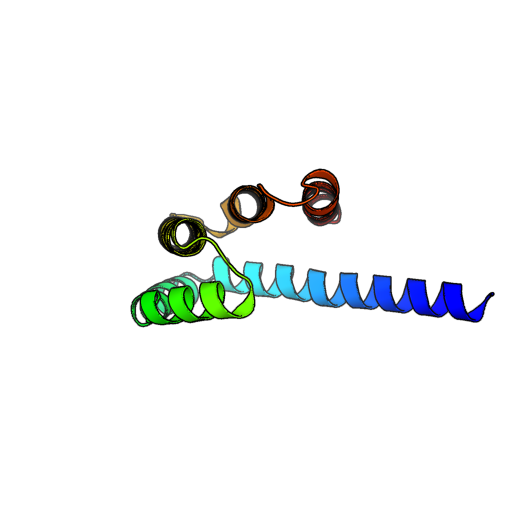 ? -8.164 -8.998 5.799 1.00 87.75 79 ASP A CA 1
ATOM 620 C C . ASP A 1 79 ? -7.699 -10.209 6.635 1.00 87.75 79 ASP A C 1
ATOM 622 O O . ASP A 1 79 ? -6.665 -10.173 7.302 1.00 87.75 79 ASP A O 1
ATOM 626 N N . GLN A 1 80 ? -8.450 -11.313 6.595 1.00 81.81 80 GLN A N 1
ATOM 627 C CA . GLN A 1 80 ? -8.096 -12.543 7.310 1.00 81.81 80 GLN A CA 1
ATOM 628 C C . GLN A 1 80 ? -6.799 -13.166 6.778 1.00 81.81 80 GLN A C 1
ATOM 630 O O . GLN A 1 80 ? -6.054 -13.776 7.544 1.00 81.81 80 GLN A O 1
ATOM 635 N N . CYS A 1 81 ? -6.524 -13.012 5.478 1.00 83.00 81 CYS A N 1
ATOM 636 C CA . CYS A 1 81 ? -5.295 -13.488 4.845 1.00 83.00 81 CYS A CA 1
ATOM 637 C C . CYS A 1 81 ? -4.753 -12.444 3.848 1.00 83.00 81 CYS A C 1
ATOM 639 O O . CYS A 1 81 ? -4.917 -12.588 2.633 1.00 83.00 81 CYS A O 1
ATOM 641 N N . PRO A 1 82 ? -4.084 -11.379 4.328 1.00 79.75 82 PRO A N 1
ATOM 642 C CA . PRO A 1 82 ? -3.606 -10.296 3.466 1.00 79.75 82 PRO A CA 1
ATOM 643 C C . PRO A 1 82 ? -2.551 -10.782 2.459 1.00 79.75 82 PRO A C 1
ATOM 645 O O . PRO A 1 82 ? -2.415 -10.237 1.369 1.00 79.75 82 PRO A O 1
ATOM 648 N N . TYR A 1 83 ? -1.835 -11.864 2.765 1.00 84.31 83 TYR A N 1
ATOM 649 C CA . TYR A 1 83 ? -0.899 -12.483 1.830 1.00 84.31 83 TYR A CA 1
ATOM 650 C C . TYR A 1 83 ? -1.563 -12.931 0.512 1.00 84.31 83 TYR A C 1
ATOM 652 O O . TYR A 1 83 ? -0.996 -12.694 -0.554 1.00 84.31 83 TYR A O 1
ATOM 660 N N . ASP A 1 84 ? -2.759 -13.524 0.563 1.00 81.75 84 ASP A N 1
ATOM 661 C CA . ASP A 1 84 ? -3.423 -14.070 -0.631 1.00 81.75 84 ASP A CA 1
ATOM 662 C C . ASP A 1 84 ? -3.963 -12.969 -1.558 1.00 81.75 84 ASP A C 1
ATOM 664 O O . ASP A 1 84 ? -4.084 -13.174 -2.765 1.00 81.75 84 ASP A O 1
ATOM 668 N N . ARG A 1 85 ? -4.245 -11.776 -1.017 1.00 81.81 85 ARG A N 1
ATOM 669 C CA . ARG A 1 85 ? -4.729 -10.614 -1.786 1.00 81.81 85 ARG A CA 1
ATOM 670 C C . ARG A 1 85 ? -3.656 -9.585 -2.120 1.00 81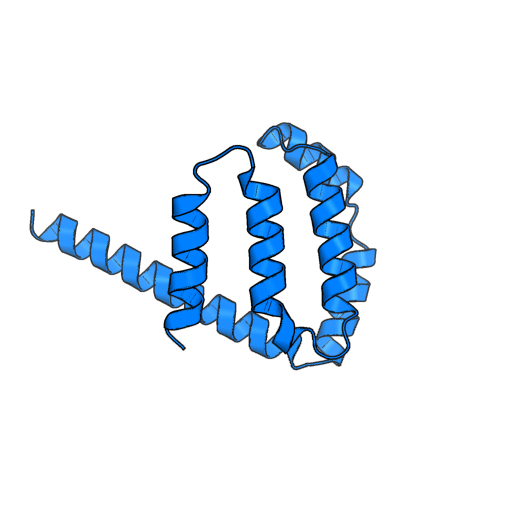.81 85 ARG A C 1
ATOM 672 O O . ARG A 1 85 ? -3.966 -8.610 -2.797 1.00 81.81 85 ARG A O 1
ATOM 679 N N . TRP A 1 86 ? -2.412 -9.786 -1.686 1.00 83.62 86 TRP A N 1
ATOM 680 C CA . TRP A 1 86 ? -1.306 -8.838 -1.884 1.00 83.62 86 TRP A CA 1
ATOM 681 C C . TRP A 1 86 ? -1.158 -8.392 -3.341 1.00 83.62 86 TRP A C 1
ATOM 683 O O . TRP A 1 86 ? -1.087 -7.197 -3.630 1.00 83.62 86 TRP A O 1
ATOM 693 N N . ALA A 1 87 ? -1.148 -9.372 -4.243 1.00 79.94 87 ALA A N 1
ATOM 694 C CA . ALA A 1 87 ? -1.064 -9.187 -5.682 1.00 79.94 87 ALA A CA 1
ATOM 695 C C . ALA A 1 87 ? -2.157 -8.249 -6.205 1.00 79.94 87 ALA A C 1
ATOM 697 O O . ALA A 1 87 ? -1.891 -7.230 -6.838 1.00 79.94 87 ALA A O 1
ATOM 698 N N . TYR A 1 88 ? -3.397 -8.588 -5.863 1.00 82.50 88 TYR A N 1
ATOM 699 C CA . TYR A 1 88 ? -4.588 -7.872 -6.282 1.00 82.50 88 TYR A CA 1
ATOM 700 C C . TYR A 1 88 ? -4.614 -6.442 -5.728 1.00 82.50 88 TYR A C 1
ATOM 702 O O . TYR A 1 88 ? -4.846 -5.495 -6.474 1.00 82.50 88 TYR A O 1
ATOM 710 N N . TRP A 1 89 ? -4.303 -6.259 -4.442 1.00 88.06 89 TRP A N 1
ATOM 711 C CA . TRP A 1 89 ? -4.247 -4.927 -3.833 1.00 88.06 89 TRP A CA 1
ATOM 712 C C . TRP A 1 89 ? -3.180 -4.040 -4.488 1.00 88.06 89 TRP A C 1
ATOM 714 O O . TRP A 1 89 ? -3.439 -2.876 -4.789 1.00 88.06 89 TRP A O 1
ATOM 724 N N . CYS A 1 90 ? -1.996 -4.585 -4.778 1.00 83.94 90 CYS A N 1
ATOM 725 C CA . CYS A 1 90 ? -0.969 -3.837 -5.499 1.00 83.94 90 CYS A CA 1
ATOM 726 C C . CYS A 1 90 ? -1.435 -3.424 -6.907 1.00 83.94 90 CYS A C 1
ATOM 728 O O . CYS A 1 90 ? -1.114 -2.322 -7.354 1.00 83.94 90 CYS A O 1
ATOM 730 N N . GLU A 1 91 ? -2.202 -4.270 -7.603 1.00 81.88 91 GLU A N 1
ATOM 731 C CA . GLU A 1 91 ? -2.809 -3.908 -8.886 1.00 81.88 91 GLU A CA 1
ATOM 732 C C . GLU A 1 91 ? -3.825 -2.762 -8.735 1.00 81.88 91 GLU A C 1
ATOM 734 O O . GLU A 1 91 ? -3.817 -1.828 -9.539 1.00 81.88 91 GLU A O 1
ATOM 739 N N . GLU A 1 92 ? -4.666 -2.782 -7.698 1.00 83.44 92 GLU A N 1
ATOM 740 C CA . GLU A 1 92 ? -5.618 -1.699 -7.413 1.00 83.44 92 GLU A CA 1
ATOM 741 C C . GLU A 1 92 ? -4.911 -0.367 -7.135 1.00 83.44 92 GLU A C 1
ATOM 743 O O . GLU A 1 92 ? -5.262 0.645 -7.742 1.00 83.44 92 GLU A O 1
ATOM 748 N N . VAL A 1 93 ? -3.858 -0.369 -6.312 1.00 83.56 93 VAL A N 1
ATOM 749 C CA . VAL A 1 93 ? -3.044 0.830 -6.040 1.00 83.56 93 VAL A CA 1
ATOM 750 C C . VAL A 1 93 ? -2.404 1.370 -7.319 1.00 83.56 93 VAL A C 1
ATOM 752 O O . VAL A 1 93 ? -2.393 2.583 -7.547 1.00 83.56 93 VAL A O 1
ATOM 755 N N . LEU A 1 94 ? -1.897 0.488 -8.186 1.00 79.81 94 LEU A N 1
ATOM 756 C CA . LEU A 1 94 ? -1.374 0.890 -9.491 1.00 79.81 94 LEU A CA 1
ATOM 757 C C . LEU A 1 94 ? -2.473 1.507 -10.359 1.00 79.81 94 LEU A C 1
ATOM 759 O O . LEU A 1 94 ? -2.253 2.560 -10.948 1.00 79.81 94 LEU A O 1
ATOM 763 N N . ASN A 1 95 ? -3.657 0.898 -10.420 1.00 79.31 95 ASN A N 1
ATOM 764 C CA . ASN A 1 95 ? -4.786 1.439 -11.174 1.00 79.31 95 ASN A CA 1
ATOM 765 C C . ASN A 1 95 ? -5.191 2.835 -10.683 1.00 79.31 95 ASN A C 1
ATOM 767 O O . ASN A 1 95 ? -5.388 3.713 -11.517 1.00 79.31 95 ASN A O 1
ATOM 771 N N . MET A 1 96 ? -5.246 3.059 -9.366 1.00 74.12 96 MET A N 1
ATOM 772 C CA . MET A 1 96 ? -5.534 4.372 -8.770 1.00 74.12 96 MET A CA 1
ATOM 773 C C . MET A 1 96 ? -4.458 5.408 -9.128 1.00 74.12 96 MET A C 1
ATOM 775 O O . MET A 1 96 ? -4.767 6.527 -9.526 1.00 74.12 96 MET A O 1
ATOM 779 N N . SER A 1 97 ? -3.183 5.020 -9.045 1.00 70.75 97 SER A N 1
ATOM 780 C CA . SER A 1 97 ? -2.046 5.940 -9.211 1.00 70.75 97 SER A CA 1
ATOM 781 C C . SER A 1 97 ? -1.721 6.267 -10.675 1.00 70.75 97 SER A C 1
ATOM 783 O O . SER A 1 97 ? -1.060 7.263 -10.963 1.00 70.75 97 SER A O 1
ATOM 785 N N . LEU A 1 98 ? -2.129 5.413 -11.618 1.00 68.50 98 LEU A N 1
ATOM 786 C CA . LEU A 1 98 ? -1.743 5.506 -13.031 1.00 68.50 98 LEU A CA 1
ATOM 787 C C . LEU A 1 98 ? -2.807 6.127 -13.934 1.00 68.50 98 LEU A C 1
ATOM 789 O O . LEU A 1 98 ? -2.565 6.217 -15.135 1.00 68.50 98 LEU A O 1
ATOM 793 N N . LEU A 1 99 ? -3.946 6.584 -13.408 1.00 56.44 99 LEU A N 1
ATOM 794 C CA . LEU A 1 99 ? -5.027 7.174 -14.213 1.00 56.44 99 LEU A CA 1
ATOM 795 C C . LEU A 1 99 ? -4.565 8.320 -15.149 1.00 56.44 99 LEU A C 1
ATOM 797 O O . LEU A 1 99 ? -5.230 8.574 -16.148 1.00 56.44 99 LEU A O 1
ATOM 801 N N . ASN A 1 100 ? -3.387 8.922 -14.913 1.00 51.84 100 ASN A N 1
ATOM 802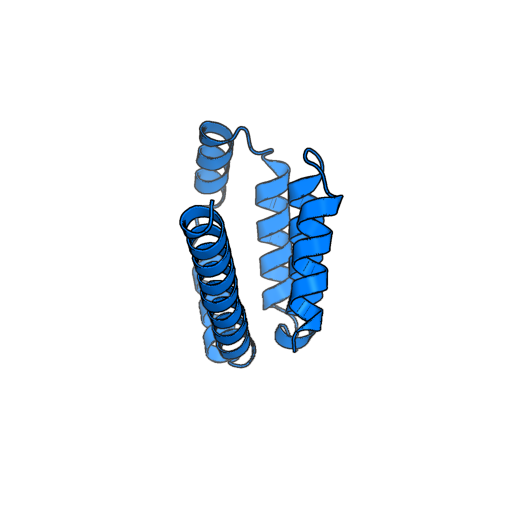 C CA . ASN A 1 100 ? -2.813 10.014 -15.715 1.00 51.84 100 ASN A CA 1
ATOM 803 C C . ASN A 1 100 ? -1.524 9.676 -16.512 1.00 51.84 100 ASN A C 1
ATOM 805 O O . ASN A 1 100 ? -0.984 10.541 -17.206 1.00 51.84 100 ASN A O 1
ATOM 809 N N . HIS A 1 101 ? -1.012 8.438 -16.473 1.00 54.53 101 HIS A N 1
ATOM 810 C CA . HIS A 1 101 ? 0.206 8.023 -17.197 1.00 54.53 101 HIS A CA 1
ATOM 811 C C . HIS A 1 101 ? 0.053 6.642 -17.840 1.00 54.53 101 HIS A C 1
ATOM 813 O O . HIS A 1 101 ? -0.797 5.873 -17.430 1.00 54.53 101 HIS A O 1
ATOM 819 N N . ASN A 1 102 ? 0.860 6.316 -18.864 1.00 53.16 102 ASN A N 1
ATOM 820 C CA . ASN A 1 102 ? 0.701 5.129 -19.725 1.00 53.16 102 ASN A CA 1
ATOM 821 C C . ASN A 1 102 ? 0.577 3.801 -18.934 1.00 53.16 102 ASN A C 1
ATOM 823 O O . ASN A 1 102 ? 1.562 3.106 -18.663 1.00 53.16 102 ASN A O 1
ATOM 827 N N . ILE A 1 103 ? -0.676 3.465 -18.613 1.00 55.94 103 ILE A N 1
ATOM 828 C CA . ILE A 1 103 ? -1.158 2.367 -17.764 1.00 55.94 103 ILE A CA 1
ATOM 829 C C . ILE A 1 103 ? -0.608 1.013 -18.238 1.00 55.94 103 ILE A C 1
ATOM 831 O O . ILE A 1 103 ? -0.335 0.114 -17.442 1.00 55.94 103 ILE A O 1
ATOM 835 N N . THR A 1 104 ? -0.371 0.884 -19.542 1.00 52.69 104 THR A N 1
ATOM 836 C CA . THR A 1 104 ? 0.099 -0.336 -20.203 1.00 52.69 104 THR A CA 1
ATOM 837 C C . THR A 1 104 ? 1.461 -0.801 -19.688 1.00 52.69 104 THR A C 1
ATOM 839 O O . THR A 1 104 ? 1.660 -1.992 -19.457 1.00 52.69 104 THR A O 1
ATOM 842 N N . THR A 1 105 ? 2.404 0.117 -19.465 1.00 50.19 105 THR A N 1
ATOM 843 C CA . THR A 1 105 ? 3.789 -0.236 -19.104 1.00 50.19 105 THR A CA 1
ATOM 844 C C . THR A 1 105 ? 3.901 -0.693 -17.651 1.00 50.19 105 THR A C 1
ATOM 846 O O . THR A 1 105 ? 4.617 -1.647 -17.347 1.00 50.19 105 THR A O 1
ATOM 849 N N . ALA A 1 106 ? 3.170 -0.042 -16.748 1.00 54.16 106 ALA A N 1
ATOM 850 C CA . ALA A 1 106 ? 3.182 -0.379 -15.330 1.00 54.16 106 ALA A CA 1
ATOM 851 C C . ALA A 1 106 ? 2.340 -1.631 -15.019 1.00 54.16 106 ALA A C 1
ATOM 853 O O . ALA A 1 106 ? 2.787 -2.470 -14.238 1.00 54.16 106 ALA A O 1
ATOM 854 N N . LYS A 1 107 ? 1.217 -1.848 -15.724 1.00 54.34 107 LYS A N 1
ATOM 855 C CA . LYS A 1 107 ? 0.492 -3.131 -15.684 1.00 54.34 107 LYS A CA 1
ATOM 856 C C . LYS A 1 107 ? 1.340 -4.285 -16.205 1.00 54.34 107 LYS A C 1
ATOM 858 O O . LYS A 1 107 ? 1.435 -5.314 -15.550 1.00 54.34 107 LYS A O 1
ATOM 863 N N . GLN A 1 108 ? 2.021 -4.121 -17.343 1.00 53.78 108 GLN A N 1
ATOM 864 C CA . GLN A 1 108 ? 2.917 -5.164 -17.858 1.00 53.78 108 GLN A CA 1
ATOM 865 C C . GLN A 1 108 ? 4.076 -5.475 -16.907 1.00 53.78 108 GLN A C 1
ATOM 867 O O . GLN A 1 108 ? 4.511 -6.621 -16.848 1.00 53.78 108 GLN A O 1
ATOM 872 N N . PHE A 1 109 ? 4.583 -4.484 -16.172 1.00 55.69 109 PHE A N 1
ATOM 873 C CA . PHE A 1 109 ? 5.595 -4.702 -15.142 1.00 55.69 109 PHE A CA 1
ATOM 874 C C . PHE A 1 109 ? 5.053 -5.553 -13.983 1.00 55.69 109 PHE A C 1
ATOM 876 O O . PHE A 1 109 ? 5.717 -6.506 -13.584 1.00 55.69 109 PHE A O 1
ATOM 883 N N . PHE A 1 110 ? 3.840 -5.265 -13.509 1.00 51.97 110 PHE A N 1
ATOM 884 C CA . PHE A 1 110 ? 3.196 -5.997 -12.417 1.00 51.97 110 PHE A CA 1
ATOM 885 C C . PHE A 1 110 ? 2.725 -7.409 -12.815 1.00 51.97 110 PHE A C 1
ATOM 887 O O . PHE A 1 110 ? 2.914 -8.364 -12.076 1.00 51.97 110 PHE A O 1
ATOM 894 N N . PHE A 1 111 ? 2.202 -7.608 -14.025 1.00 55.31 111 PHE A N 1
ATOM 895 C CA . PHE A 1 111 ? 1.831 -8.954 -14.481 1.00 55.31 111 PHE A CA 1
ATOM 896 C C . PHE A 1 111 ? 3.046 -9.823 -14.819 1.00 55.31 111 PHE A C 1
ATOM 898 O O . PHE A 1 111 ? 3.046 -11.018 -14.536 1.00 55.31 111 PHE A O 1
ATOM 905 N N . LYS A 1 112 ? 4.119 -9.243 -15.382 1.00 51.56 112 LYS A N 1
ATOM 906 C CA . LYS A 1 112 ? 5.382 -9.979 -15.576 1.00 51.56 112 LYS A CA 1
ATOM 907 C C . LYS A 1 112 ? 6.036 -10.339 -14.247 1.00 51.56 112 LYS A C 1
ATOM 909 O O . LYS A 1 112 ? 6.737 -11.336 -14.196 1.00 51.56 112 LYS A O 1
ATOM 914 N N . TRP A 1 113 ? 5.816 -9.552 -13.199 1.00 51.59 113 TRP A N 1
ATOM 915 C CA . TRP A 1 113 ? 6.305 -9.825 -11.853 1.00 51.59 113 TRP A CA 1
ATOM 916 C C . TRP A 1 113 ? 5.740 -11.107 -11.245 1.00 51.59 113 TRP A C 1
ATOM 918 O O . TRP A 1 113 ? 6.497 -11.966 -10.804 1.00 51.59 113 TRP A O 1
ATOM 928 N N . GLU A 1 114 ? 4.414 -11.225 -11.238 1.00 45.00 114 GLU A N 1
ATOM 929 C CA . GLU A 1 114 ? 3.688 -12.360 -10.663 1.00 45.00 114 GLU A CA 1
ATOM 930 C C . GLU A 1 114 ? 4.019 -13.682 -11.372 1.00 45.00 114 GLU A C 1
ATOM 932 O O . GLU A 1 114 ? 4.035 -14.740 -10.749 1.00 45.00 114 GLU A O 1
ATOM 937 N N . PHE A 1 115 ? 4.333 -13.614 -12.670 1.00 43.94 115 PHE A N 1
ATOM 938 C CA . PHE A 1 115 ? 4.563 -14.775 -13.534 1.00 43.94 115 PHE A CA 1
ATOM 939 C C . PHE A 1 115 ? 5.941 -15.446 -13.363 1.00 43.94 115 PHE A C 1
ATOM 941 O O . PHE A 1 115 ? 6.154 -16.522 -13.914 1.00 43.94 115 PHE A O 1
ATOM 948 N N . TYR A 1 116 ? 6.885 -14.835 -12.635 1.00 42.44 116 TYR A N 1
ATOM 949 C CA . TYR A 1 116 ? 8.216 -15.416 -12.365 1.00 42.44 116 TYR A CA 1
ATOM 950 C C . TYR A 1 116 ? 8.309 -16.140 -11.013 1.00 42.44 116 TYR A C 1
ATOM 952 O O . TYR A 1 116 ? 9.413 -16.347 -10.500 1.00 42.44 116 TYR A O 1
ATOM 960 N N . ARG A 1 117 ? 7.165 -16.517 -10.436 1.00 43.12 117 ARG A N 1
ATOM 961 C CA . ARG A 1 117 ? 7.115 -17.398 -9.271 1.00 43.12 117 ARG A CA 1
ATOM 962 C C . ARG A 1 117 ? 7.221 -18.868 -9.659 1.00 43.12 117 ARG A C 1
ATOM 964 O O . ARG A 1 117 ? 6.580 -19.259 -10.656 1.00 43.12 117 ARG A O 1
#

Organism: Euroglyphus maynei (NCBI:txid6958)

Foldseek 3Di:
DVVVVVVVVVVVVVVLVVVVVVLVVVLVQLVDLVSLVVVLVVLVVDPLVVVLVVCCVPPVDDSVLSVVLSVLVNVLSPDPRSNVCVLVSVLVNLVSRPPPDDSVVVVVVSVVSVVVD

Sequence (117 aa):
MKTSAVSSLSHMLRRYTSLNHLSTAACAVLKNQQQVLQMINDLNKVDFKNVQEQASWVCQCDEDIVHQIESSFKAFLSDQCPYDRWAYWCEEVLNMSLLNHNITTAKQFFFKWEFYR

Mean predicted aligned error: 9.51 Å

Secondary structure (DSSP, 8-state):
-HHHHHHHHHHHHHHHHHHHHHHHHHHHHHT-HHHHHHHHHHHTTS-HHHHHHHHHHHH---HHHHHHHHHHHHHHHTSS-HHHHHHHHHHHHHHHHTTTS-HHHHHHHHHHHHTT-